Protein AF-A0A4R4YG27-F1 (afdb_monomer)

Secondary structure (DSSP, 8-state):
-------S-TT--HHHHHHHHHHHHHHHHH-HHHHHHHHHHHHTT--HHHHHHHHHHHHHHHHHHHHHS--------

InterPro domains:
  IPR003346 Transposase IS116/IS110/IS902, C-terminal [PF02371] (2-37)

Solvent-accessible surface area (backbone atoms only — not comparable to full-atom values): 4767 Å² total; per-re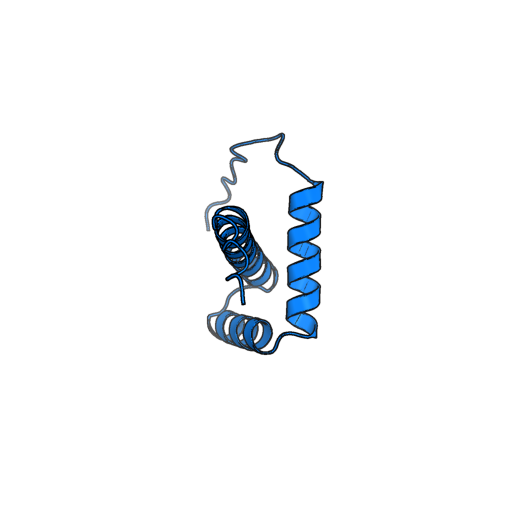sidue (Å²): 133,85,89,79,80,76,68,92,61,88,82,62,66,62,64,62,55,47,51,42,50,54,51,47,56,51,32,58,74,73,34,68,69,52,35,52,51,49,51,54,42,45,76,71,69,48,52,72,71,54,47,52,52,52,48,39,52,52,51,52,53,52,49,51,52,62,72,65,49,73,76,75,70,79,78,83,126

Nearest PDB structures (foldseek):
  2rn7-assembly1_A  TM=3.356E-01  e=3.148E+00  Shigella flexneri
  7v3h-assembly1_E  TM=4.226E-01  e=8.744E+00  Dengue virus 2 Thailand/NGS-C/1944

Radius of gyration: 16.09 Å; Cα contacts (8 Å, |Δi|>4): 25; chains: 1; bounding box: 34×30×50 Å

Foldseek 3Di:
DDPPPDPPDPPDDPVLLVVLLVVLVVCCVPPVVLVVQLVVVVVVVDDPVVSSVVSSVVVVVVVVVVVVPDPPDPPDD

Sequence (77 aa):
GQTHRHRLNRGGDRQANKALYVIVISRLRHDPRTQAYAAKRTTEGLSKKDIIRCLKRLIAREIYYLLRQPNPKPTAA

Mean predicted aligned error: 8.0 Å

pLDDT: mean 86.24, std 16.08, range [40.41, 98.25]

Organism: NCBI:txid190195

Structure (mmCIF, N/CA/C/O backbone):
data_AF-A0A4R4YG27-F1
#
_entry.id   AF-A0A4R4YG27-F1
#
loop_
_atom_site.group_PDB
_atom_site.id
_atom_site.type_symbol
_atom_site.label_atom_id
_atom_site.label_alt_id
_atom_site.label_comp_id
_atom_site.label_asym_id
_atom_site.label_entity_id
_atom_site.label_seq_id
_atom_site.pdbx_PDB_ins_code
_atom_site.Cartn_x
_atom_site.Cartn_y
_atom_site.Cartn_z
_atom_site.occupancy
_atom_site.B_iso_or_equiv
_atom_site.auth_seq_id
_atom_site.auth_comp_id
_atom_site.auth_asym_id
_atom_site.auth_atom_id
_atom_site.pdbx_PDB_model_num
ATOM 1 N N . GLY A 1 1 ? 5.731 4.003 20.528 1.00 49.25 1 GLY A N 1
ATOM 2 C CA . GLY A 1 1 ? 6.242 2.619 20.476 1.00 49.25 1 GLY A CA 1
ATOM 3 C C . GLY A 1 1 ? 7.565 2.594 19.739 1.00 49.25 1 GLY A C 1
ATOM 4 O O . GLY A 1 1 ? 7.584 2.993 18.583 1.00 49.25 1 GLY A O 1
ATOM 5 N N . GLN A 1 2 ? 8.631 2.239 20.466 1.00 40.41 2 GLN A N 1
ATOM 6 C CA . GLN A 1 2 ? 10.074 2.241 20.155 1.00 40.41 2 GLN A CA 1
ATOM 7 C C . GLN A 1 2 ? 10.565 2.880 18.837 1.00 40.41 2 GLN A C 1
ATOM 9 O O . GLN A 1 2 ? 10.398 2.363 17.733 1.00 40.41 2 GLN A O 1
ATOM 14 N N . THR 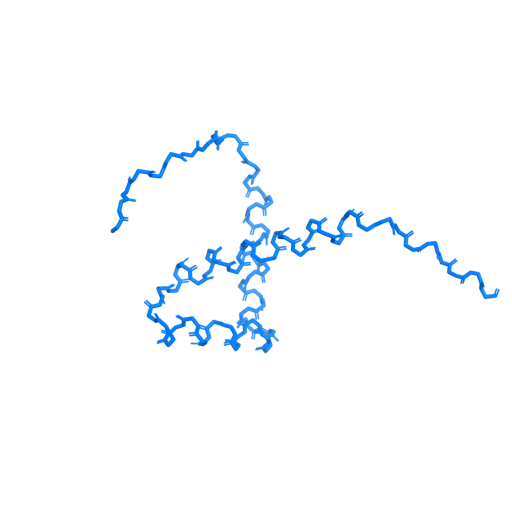A 1 3 ? 11.285 3.992 18.992 1.00 53.56 3 THR A N 1
ATOM 15 C CA . THR A 1 3 ? 11.847 4.834 17.928 1.00 53.56 3 THR A CA 1
ATOM 16 C C . THR A 1 3 ? 13.293 4.467 17.572 1.00 53.56 3 THR A C 1
ATOM 18 O O . THR A 1 3 ? 14.074 5.342 17.229 1.00 53.56 3 THR A O 1
ATOM 21 N N . HIS A 1 4 ? 13.680 3.190 17.605 1.00 56.09 4 HIS A N 1
ATOM 22 C CA . HIS A 1 4 ? 14.980 2.757 17.073 1.00 56.09 4 HIS A CA 1
ATOM 23 C C . HIS A 1 4 ? 14.809 2.208 15.650 1.00 56.09 4 HIS A C 1
ATOM 25 O O . HIS A 1 4 ? 14.875 1.011 15.381 1.00 56.09 4 HIS A O 1
ATOM 31 N N . ARG A 1 5 ? 14.519 3.104 14.696 1.00 59.12 5 ARG A N 1
ATOM 32 C CA . ARG A 1 5 ? 14.446 2.754 13.267 1.00 59.12 5 ARG A CA 1
ATOM 33 C C . ARG A 1 5 ? 15.859 2.673 12.691 1.00 59.12 5 ARG A C 1
ATOM 35 O O . ARG A 1 5 ? 16.296 3.583 11.992 1.00 59.12 5 ARG A O 1
ATOM 42 N N . HIS A 1 6 ? 16.570 1.584 12.970 1.00 57.50 6 HIS A N 1
ATOM 43 C CA . HIS A 1 6 ? 17.835 1.321 12.293 1.00 57.50 6 HIS A CA 1
ATOM 44 C C . HIS A 1 6 ? 17.560 0.985 10.821 1.00 57.50 6 HIS A C 1
ATOM 46 O O . HIS A 1 6 ? 16.838 0.039 10.495 1.00 57.50 6 HIS A O 1
ATOM 52 N N . ARG A 1 7 ? 18.094 1.796 9.904 1.00 60.41 7 ARG A N 1
ATOM 53 C CA . ARG A 1 7 ? 17.960 1.552 8.466 1.00 60.41 7 ARG A CA 1
ATOM 54 C C . ARG A 1 7 ? 19.026 0.530 8.077 1.00 60.41 7 ARG A C 1
ATOM 56 O O . ARG A 1 7 ? 20.170 0.912 7.866 1.00 60.41 7 ARG A O 1
ATOM 63 N N . LEU A 1 8 ? 18.639 -0.746 7.983 1.00 64.81 8 LEU A N 1
ATOM 64 C CA . LEU A 1 8 ? 19.555 -1.863 7.689 1.00 64.81 8 LEU A CA 1
ATOM 65 C C . LEU A 1 8 ? 20.418 -1.629 6.433 1.00 64.81 8 LEU A C 1
ATOM 67 O O . LEU A 1 8 ? 21.551 -2.075 6.384 1.00 64.81 8 LEU A O 1
ATOM 71 N N . ASN A 1 9 ? 19.900 -0.881 5.452 1.00 63.00 9 ASN A N 1
ATOM 72 C CA . ASN A 1 9 ? 20.635 -0.440 4.269 1.00 63.00 9 ASN A CA 1
ATOM 73 C C . ASN A 1 9 ? 20.447 1.067 4.042 1.00 63.00 9 ASN A C 1
ATOM 75 O O . ASN A 1 9 ? 19.330 1.546 3.804 1.00 63.00 9 ASN A O 1
ATOM 79 N N . ARG A 1 10 ? 21.539 1.841 4.061 1.00 65.38 10 ARG A N 1
ATOM 80 C CA . ARG A 1 10 ? 21.516 3.273 3.698 1.00 65.38 10 ARG A CA 1
ATOM 81 C C . ARG A 1 10 ? 21.340 3.478 2.184 1.00 65.38 10 ARG A C 1
ATOM 83 O O . ARG A 1 10 ? 20.616 4.390 1.789 1.00 65.38 10 ARG A O 1
ATOM 90 N N . GLY A 1 11 ? 21.884 2.574 1.365 1.00 70.25 11 GLY A N 1
ATOM 91 C CA . GLY A 1 11 ? 21.905 2.654 -0.104 1.00 70.25 11 GLY A CA 1
ATOM 92 C C . GLY A 1 11 ? 20.703 2.070 -0.856 1.00 70.25 11 GLY A C 1
ATOM 93 O O . GLY A 1 11 ? 20.788 1.906 -2.064 1.00 70.25 11 GLY A O 1
ATOM 94 N N . GLY A 1 12 ? 19.597 1.720 -0.186 1.00 77.25 12 GLY A N 1
ATOM 95 C CA . GLY A 1 12 ? 18.439 1.132 -0.879 1.00 77.25 12 GLY A CA 1
ATOM 96 C C . GLY A 1 12 ? 17.897 2.007 -2.024 1.00 77.25 12 GLY A C 1
ATOM 97 O O . GLY A 1 12 ? 17.953 3.236 -1.945 1.00 77.25 12 GLY A O 1
ATOM 98 N N . ASP A 1 13 ? 17.315 1.373 -3.043 1.00 86.75 13 ASP A N 1
ATOM 99 C CA . ASP A 1 13 ? 16.824 2.042 -4.252 1.00 86.75 13 ASP A CA 1
ATOM 100 C C . ASP A 1 13 ? 15.687 3.037 -3.941 1.00 86.75 13 ASP A C 1
ATOM 102 O O . ASP A 1 13 ? 14.577 2.677 -3.520 1.00 86.75 13 ASP A O 1
ATOM 106 N N . ARG A 1 14 ? 15.980 4.329 -4.127 1.00 88.25 14 ARG A N 1
ATOM 107 C CA . ARG A 1 14 ? 15.025 5.423 -3.907 1.00 88.25 14 ARG A CA 1
ATOM 108 C C . ARG A 1 14 ? 13.968 5.493 -5.007 1.00 88.25 14 ARG A C 1
ATOM 110 O O . ARG A 1 14 ? 12.833 5.858 -4.701 1.00 88.25 14 ARG A O 1
ATOM 117 N N . GLN A 1 15 ? 14.314 5.142 -6.243 1.00 91.81 15 GLN A N 1
ATOM 118 C CA . GLN A 1 15 ? 13.398 5.172 -7.380 1.00 91.81 15 GLN A CA 1
ATOM 119 C C . GLN A 1 15 ? 12.348 4.074 -7.241 1.00 91.81 15 GLN A C 1
ATOM 121 O O . GLN A 1 15 ? 11.155 4.378 -7.255 1.00 91.81 15 GLN A O 1
ATOM 126 N N . ALA A 1 16 ? 12.765 2.837 -6.956 1.00 91.38 16 ALA A N 1
ATOM 127 C CA . ALA A 1 16 ? 11.840 1.737 -6.685 1.00 91.38 16 ALA A CA 1
ATOM 128 C C . ALA A 1 16 ? 10.907 2.061 -5.504 1.00 91.38 16 ALA A C 1
ATOM 130 O O . ALA A 1 16 ? 9.687 1.892 -5.573 1.00 91.38 16 ALA A O 1
ATOM 131 N N . ASN A 1 17 ? 11.448 2.632 -4.422 1.00 90.56 17 ASN A N 1
ATOM 132 C CA . ASN A 1 17 ? 10.633 3.064 -3.287 1.00 90.56 17 ASN A CA 1
ATOM 133 C C . ASN A 1 17 ? 9.630 4.171 -3.640 1.00 90.56 17 ASN A C 1
ATOM 135 O O . ASN A 1 17 ? 8.538 4.195 -3.057 1.00 90.56 17 ASN A O 1
ATOM 139 N N . LYS A 1 18 ? 9.990 5.094 -4.539 1.00 94.62 18 LYS A N 1
ATOM 140 C CA . LYS A 1 18 ? 9.090 6.135 -5.049 1.00 94.62 18 LYS A CA 1
ATOM 141 C C . LYS A 1 18 ? 7.997 5.516 -5.922 1.00 94.62 18 LYS A C 1
ATOM 143 O O . LYS A 1 18 ? 6.831 5.820 -5.694 1.00 94.62 18 LYS A O 1
ATOM 148 N N . ALA A 1 19 ? 8.344 4.597 -6.821 1.00 95.94 19 ALA A N 1
ATOM 149 C CA . ALA A 1 19 ? 7.389 3.889 -7.673 1.00 95.94 19 ALA A CA 1
ATOM 150 C C . ALA A 1 19 ? 6.330 3.147 -6.843 1.00 95.94 19 ALA A C 1
ATOM 152 O O . ALA A 1 19 ? 5.136 3.356 -7.040 1.00 95.94 19 ALA A O 1
ATOM 153 N N . LEU A 1 20 ? 6.747 2.395 -5.817 1.00 96.38 20 LEU A N 1
ATOM 154 C CA . LEU A 1 20 ? 5.819 1.731 -4.892 1.00 96.38 20 LEU A CA 1
ATOM 155 C C . LEU A 1 20 ? 4.862 2.715 -4.208 1.00 96.38 20 LEU A C 1
ATOM 157 O O . LEU A 1 20 ? 3.696 2.401 -3.994 1.00 96.38 20 LEU A O 1
ATOM 161 N N . TYR A 1 21 ? 5.344 3.905 -3.838 1.00 96.56 21 TYR A N 1
ATOM 162 C CA . TYR A 1 21 ? 4.485 4.929 -3.245 1.00 96.56 21 TYR A CA 1
ATOM 163 C C . TYR A 1 21 ? 3.460 5.458 -4.254 1.00 96.56 21 TYR A C 1
ATOM 165 O O . TYR A 1 21 ? 2.285 5.558 -3.918 1.00 96.56 21 TYR A O 1
ATOM 173 N N . VAL A 1 22 ? 3.877 5.739 -5.490 1.00 97.94 22 VAL A N 1
ATOM 174 C CA . VAL A 1 22 ? 2.973 6.193 -6.557 1.00 97.94 22 VAL A CA 1
ATOM 175 C C . VAL A 1 22 ? 1.886 5.151 -6.837 1.00 97.94 22 VAL A C 1
ATOM 177 O O . VAL A 1 22 ? 0.710 5.508 -6.889 1.00 97.94 22 VAL A O 1
ATOM 180 N N . ILE A 1 23 ? 2.248 3.865 -6.912 1.00 97.44 23 ILE A N 1
ATOM 181 C CA . ILE A 1 23 ? 1.284 2.766 -7.082 1.00 97.44 23 ILE A CA 1
ATOM 182 C C . ILE A 1 23 ? 0.271 2.753 -5.932 1.00 97.44 23 ILE A C 1
ATOM 184 O O . ILE A 1 23 ? -0.927 2.662 -6.186 1.00 97.44 23 ILE A O 1
ATOM 188 N N . VAL A 1 24 ? 0.719 2.895 -4.677 1.00 98.12 24 VAL A N 1
ATOM 189 C CA . VAL A 1 24 ? -0.188 2.968 -3.516 1.00 98.12 24 VAL A CA 1
ATOM 190 C C . VAL A 1 24 ? -1.184 4.115 -3.652 1.00 98.12 24 VAL A C 1
ATOM 192 O O . VAL A 1 24 ? -2.371 3.908 -3.423 1.00 98.12 24 VAL A O 1
ATOM 195 N N . ILE A 1 25 ? -0.725 5.316 -4.012 1.00 98.00 25 ILE A N 1
ATOM 196 C CA . ILE A 1 25 ? -1.611 6.481 -4.141 1.00 98.00 25 ILE A CA 1
ATOM 197 C C . ILE A 1 25 ? -2.623 6.282 -5.273 1.00 98.00 25 ILE A C 1
ATOM 199 O O . ILE A 1 25 ? -3.799 6.588 -5.088 1.00 98.00 25 ILE A O 1
ATOM 203 N N . SER A 1 26 ? -2.191 5.721 -6.404 1.00 98.19 26 SER A N 1
ATOM 204 C CA . SER A 1 26 ? -3.086 5.388 -7.516 1.00 98.19 26 SER A CA 1
ATOM 205 C C . SER A 1 26 ? -4.138 4.350 -7.106 1.00 98.19 26 SER A C 1
ATOM 207 O O . SER A 1 26 ? -5.336 4.579 -7.273 1.00 98.19 26 SER A O 1
ATOM 209 N N . ARG A 1 27 ? -3.723 3.254 -6.454 1.00 97.88 27 ARG A N 1
ATOM 210 C CA . ARG A 1 27 ? -4.639 2.211 -5.963 1.00 97.88 27 ARG A CA 1
ATOM 211 C C . ARG A 1 27 ? -5.601 2.736 -4.894 1.00 97.88 27 ARG A C 1
ATOM 213 O O . ARG A 1 27 ? -6.775 2.410 -4.924 1.00 97.88 27 ARG A O 1
ATOM 220 N N . LEU A 1 28 ? -5.163 3.613 -3.993 1.00 97.50 28 LEU A N 1
ATOM 221 C CA . LEU A 1 28 ? -6.072 4.249 -3.030 1.00 97.50 28 LEU A CA 1
ATOM 222 C C . LEU A 1 28 ? -7.142 5.119 -3.704 1.00 97.50 28 LEU A C 1
ATOM 224 O O . LEU A 1 28 ? -8.215 5.304 -3.135 1.00 97.50 28 LEU A O 1
ATOM 228 N N . ARG A 1 29 ? -6.871 5.660 -4.895 1.00 97.50 29 ARG A N 1
ATOM 229 C CA . ARG A 1 29 ? -7.839 6.465 -5.645 1.00 97.50 29 ARG A CA 1
ATOM 230 C C . ARG A 1 29 ? -8.801 5.613 -6.474 1.00 97.50 29 ARG A C 1
ATOM 232 O O . ARG A 1 29 ? -9.966 5.979 -6.569 1.00 97.50 29 ARG A O 1
ATOM 239 N N . HIS A 1 30 ? -8.322 4.517 -7.059 1.00 97.38 30 HIS A N 1
ATOM 240 C CA . HIS A 1 30 ? -9.055 3.809 -8.114 1.00 97.38 30 HIS A CA 1
ATOM 241 C C . HIS A 1 30 ? -9.322 2.323 -7.857 1.00 97.38 30 HIS A C 1
ATOM 243 O O . HIS A 1 30 ? -10.175 1.765 -8.534 1.00 97.38 30 HIS A O 1
ATOM 249 N N . ASP A 1 31 ? -8.620 1.670 -6.928 1.00 97.19 31 ASP A N 1
ATOM 250 C CA . ASP A 1 31 ? -8.788 0.239 -6.648 1.00 97.19 31 ASP A CA 1
ATOM 251 C C . ASP A 1 31 ? -9.684 0.023 -5.413 1.00 97.19 31 ASP A C 1
ATOM 253 O O . ASP A 1 31 ? -9.240 0.272 -4.280 1.00 97.19 31 ASP A O 1
ATOM 257 N N . PRO A 1 32 ? -10.914 -0.500 -5.592 1.00 97.56 32 PRO A N 1
ATOM 258 C CA . PRO A 1 32 ? -11.840 -0.743 -4.490 1.00 97.56 32 PRO A CA 1
ATOM 259 C C . PRO A 1 32 ? -11.268 -1.685 -3.425 1.00 97.56 32 PRO A C 1
ATOM 261 O O . PRO A 1 32 ? -11.521 -1.504 -2.233 1.00 97.56 32 PRO A O 1
ATOM 264 N N . ARG A 1 33 ? -10.440 -2.666 -3.815 1.00 97.06 33 ARG A N 1
ATOM 265 C CA . ARG A 1 33 ? -9.834 -3.614 -2.867 1.00 97.06 33 ARG A CA 1
ATOM 266 C C . ARG A 1 33 ? -8.866 -2.907 -1.920 1.00 97.06 33 ARG A C 1
ATOM 268 O O . ARG A 1 33 ? -8.896 -3.132 -0.708 1.00 97.06 33 ARG A O 1
ATOM 275 N N . THR A 1 34 ? -8.008 -2.044 -2.461 1.00 97.44 34 THR A N 1
ATOM 276 C CA . THR A 1 34 ? -7.072 -1.236 -1.670 1.00 97.44 34 THR A CA 1
ATOM 277 C C . THR A 1 34 ? -7.807 -0.220 -0.793 1.00 97.44 34 THR A C 1
ATOM 279 O O . THR A 1 34 ? -7.411 -0.020 0.357 1.00 97.44 34 THR A O 1
ATOM 282 N N . GLN A 1 35 ? -8.896 0.380 -1.283 1.00 97.94 35 GLN A N 1
ATOM 283 C CA . GLN A 1 35 ? -9.746 1.276 -0.490 1.00 97.94 35 GLN A CA 1
ATOM 284 C C . GLN A 1 35 ? -10.406 0.558 0.690 1.00 97.94 35 GLN A C 1
ATOM 286 O O . GLN A 1 35 ? -10.304 1.034 1.821 1.00 97.94 35 GLN A O 1
ATOM 291 N N . ALA A 1 36 ? -10.994 -0.619 0.464 1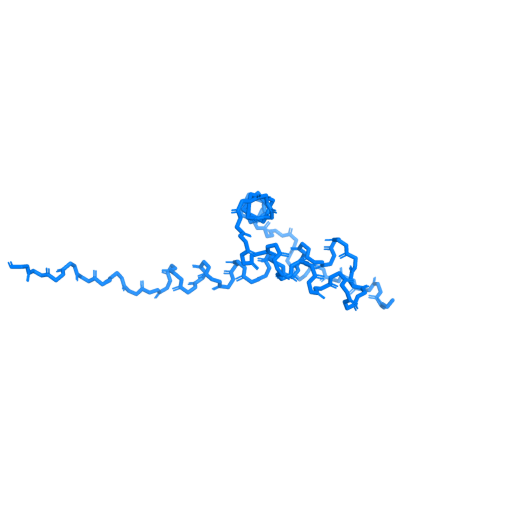.00 98.12 36 ALA A N 1
ATOM 292 C CA . ALA A 1 36 ? -11.592 -1.431 1.521 1.00 98.12 36 ALA A CA 1
ATOM 293 C C . ALA A 1 36 ? -10.558 -1.825 2.588 1.00 98.12 36 ALA A C 1
ATOM 295 O O . ALA A 1 36 ? -10.818 -1.732 3.790 1.00 98.12 36 ALA A O 1
ATOM 296 N N . TYR A 1 37 ? -9.344 -2.195 2.167 1.00 97.81 37 TYR A N 1
ATOM 297 C CA . TYR A 1 37 ? -8.250 -2.470 3.097 1.00 97.81 37 TYR A CA 1
ATOM 298 C C . TYR A 1 37 ? -7.866 -1.232 3.920 1.00 97.81 37 TYR A C 1
ATOM 300 O O . TYR A 1 37 ? -7.658 -1.331 5.129 1.00 97.81 37 TYR A O 1
ATOM 308 N N . ALA A 1 38 ? -7.773 -0.062 3.285 1.00 97.81 38 ALA A N 1
ATOM 309 C CA . ALA A 1 38 ? -7.456 1.183 3.974 1.00 97.81 38 ALA A CA 1
ATOM 310 C C . ALA A 1 38 ? -8.550 1.580 4.976 1.00 97.81 38 ALA A C 1
ATOM 312 O O . ALA A 1 38 ? -8.223 1.967 6.098 1.00 97.81 38 ALA A O 1
ATOM 313 N N . ALA A 1 39 ? -9.825 1.420 4.613 1.00 98.06 39 ALA A N 1
ATOM 314 C CA . ALA A 1 39 ? -10.956 1.646 5.507 1.00 98.06 39 ALA A CA 1
ATOM 315 C C . ALA A 1 39 ? -10.877 0.724 6.732 1.00 98.06 39 ALA A C 1
ATOM 317 O O . ALA A 1 39 ? -10.849 1.211 7.860 1.00 98.06 39 ALA A O 1
ATOM 318 N N . LYS A 1 40 ? -10.686 -0.586 6.519 1.00 98.25 40 LYS A N 1
ATOM 319 C CA . LYS A 1 40 ? -10.512 -1.564 7.604 1.00 98.25 40 LYS A CA 1
ATOM 320 C C . LYS A 1 40 ? -9.354 -1.207 8.543 1.00 98.25 40 LYS A C 1
ATOM 322 O O . LYS A 1 40 ? -9.489 -1.254 9.759 1.00 98.25 40 LYS A O 1
ATOM 327 N N . ARG A 1 41 ? -8.190 -0.830 8.009 1.00 97.81 41 ARG A N 1
ATOM 328 C CA . ARG A 1 41 ? -7.049 -0.453 8.865 1.00 97.81 41 ARG A CA 1
ATOM 329 C C . ARG A 1 41 ? -7.270 0.868 9.596 1.00 97.81 41 ARG A C 1
ATOM 331 O O . ARG A 1 41 ? -6.738 1.045 10.687 1.00 97.81 41 ARG A O 1
ATOM 338 N N . THR A 1 42 ? -8.057 1.771 9.018 1.00 97.81 42 THR A N 1
ATOM 339 C CA . THR A 1 42 ? -8.469 3.009 9.688 1.00 97.81 42 THR A CA 1
ATOM 340 C C . THR A 1 42 ? -9.355 2.694 10.892 1.00 97.81 42 THR A C 1
ATOM 342 O O . THR A 1 42 ? -9.109 3.232 11.966 1.00 97.81 42 THR A O 1
ATOM 345 N N . THR A 1 43 ? -10.316 1.770 10.761 1.00 98.00 43 THR A N 1
ATOM 346 C CA . THR A 1 43 ? -11.171 1.353 11.889 1.00 98.00 43 THR A CA 1
ATOM 347 C C . THR A 1 43 ? -10.397 0.610 12.979 1.00 98.00 43 THR A C 1
ATOM 349 O O . THR A 1 43 ? -10.762 0.677 14.144 1.00 98.00 43 THR A O 1
ATOM 352 N N . GLU A 1 44 ? -9.294 -0.053 12.628 1.00 96.94 44 GLU A N 1
ATOM 353 C CA . GLU A 1 44 ? -8.357 -0.670 13.582 1.00 96.94 44 GLU A CA 1
ATOM 354 C C . GLU A 1 44 ? -7.420 0.350 14.274 1.00 96.94 44 GLU A C 1
ATOM 356 O O . GLU A 1 44 ? -6.548 -0.037 15.050 1.00 96.94 44 GLU A O 1
ATOM 361 N N . GLY A 1 45 ? -7.562 1.651 13.992 1.00 97.44 45 GLY A N 1
ATOM 362 C CA . GLY A 1 45 ? -6.814 2.722 14.659 1.00 97.44 45 GLY A CA 1
ATOM 363 C C . GLY A 1 45 ? -5.435 3.025 14.065 1.0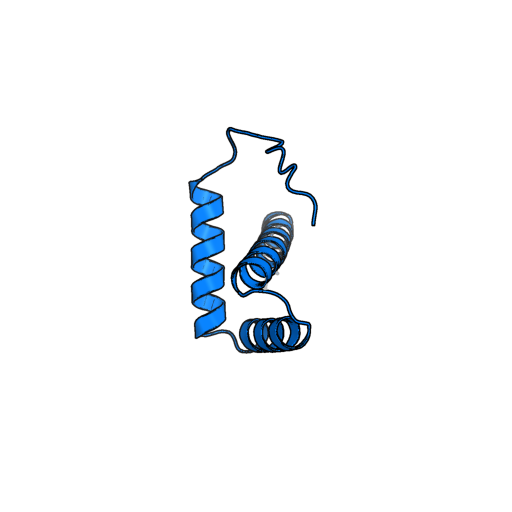0 97.44 45 GLY A C 1
ATOM 364 O O . GLY A 1 45 ? -4.647 3.749 14.678 1.00 97.44 45 GLY A O 1
ATOM 36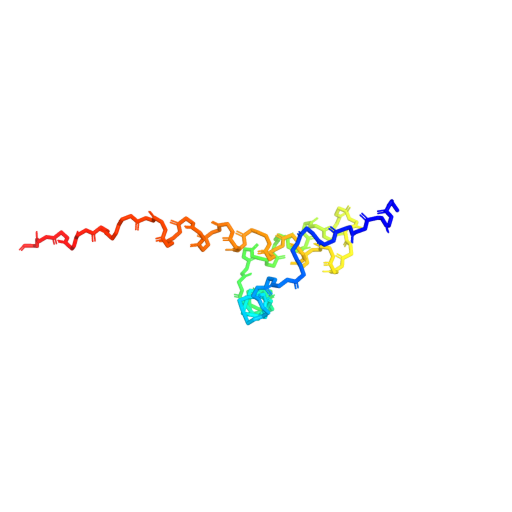5 N N . LEU A 1 46 ? -5.100 2.505 12.877 1.00 96.62 46 LEU A N 1
ATOM 366 C CA . LEU A 1 46 ? -3.817 2.816 12.242 1.00 96.62 46 LEU A CA 1
ATOM 367 C C . LEU A 1 46 ? -3.825 4.215 11.623 1.00 96.62 46 LEU A C 1
ATOM 369 O O . LEU A 1 46 ? -4.754 4.618 10.923 1.00 96.62 46 LEU A O 1
ATOM 373 N N . SER A 1 47 ? -2.708 4.929 11.782 1.00 96.31 47 SER A N 1
ATOM 374 C CA . SER A 1 47 ? -2.508 6.203 11.095 1.00 96.31 47 SER A CA 1
ATOM 375 C C . SER A 1 47 ? -2.422 6.003 9.578 1.00 96.31 47 SER A C 1
ATOM 377 O O . SER A 1 47 ? -1.891 5.002 9.090 1.00 96.31 47 SER A O 1
ATOM 379 N N . LYS A 1 48 ? -2.822 7.013 8.795 1.00 94.38 48 LYS A N 1
ATOM 380 C CA . LYS A 1 48 ? -2.685 6.995 7.325 1.00 94.38 48 LYS A CA 1
ATOM 381 C C . LYS A 1 48 ? -1.257 6.663 6.865 1.00 94.38 48 LYS A C 1
ATOM 383 O O . LYS A 1 48 ? -1.069 5.945 5.884 1.00 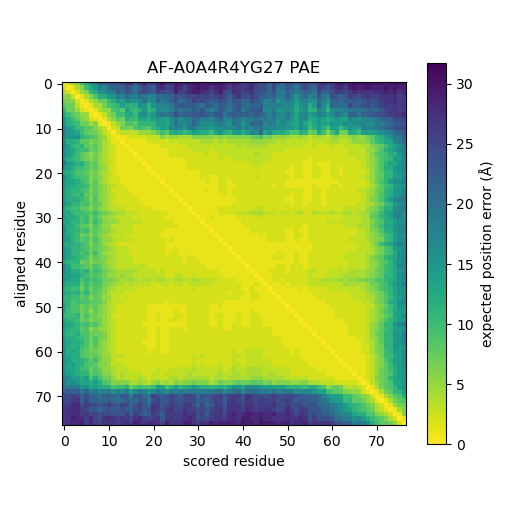94.38 48 LYS A O 1
ATOM 388 N N . LYS A 1 49 ? -0.236 7.150 7.585 1.00 95.25 49 LYS A N 1
ATOM 389 C CA . LYS A 1 49 ? 1.180 6.862 7.287 1.00 95.25 49 LYS A CA 1
ATOM 390 C C . LYS A 1 49 ? 1.516 5.382 7.490 1.00 95.25 49 LYS A C 1
ATOM 392 O O . LYS A 1 49 ? 2.313 4.834 6.725 1.00 95.25 49 LYS A O 1
ATOM 397 N N . ASP A 1 50 ? 0.923 4.736 8.488 1.00 95.06 50 ASP A N 1
ATOM 398 C CA . ASP A 1 50 ? 1.125 3.311 8.751 1.00 95.06 50 ASP A CA 1
ATOM 399 C C . ASP A 1 50 ? 0.358 2.439 7.762 1.00 95.06 50 ASP A C 1
ATOM 401 O O . ASP A 1 50 ? 0.926 1.480 7.241 1.00 95.06 50 ASP A O 1
ATOM 405 N N . ILE A 1 51 ? -0.859 2.839 7.385 1.00 97.38 51 ILE A N 1
ATOM 406 C CA . ILE A 1 51 ? -1.639 2.185 6.325 1.00 97.38 51 ILE A CA 1
ATOM 407 C C . ILE A 1 51 ? -0.865 2.193 5.003 1.00 97.38 51 ILE A C 1
ATOM 409 O O . ILE A 1 51 ? -0.656 1.138 4.403 1.00 97.38 51 ILE A O 1
ATOM 413 N N . ILE A 1 52 ? -0.357 3.358 4.583 1.00 96.31 52 ILE A N 1
ATOM 414 C CA . ILE A 1 52 ? 0.473 3.484 3.374 1.00 96.31 52 ILE A CA 1
ATOM 415 C C . ILE A 1 52 ? 1.703 2.573 3.466 1.00 96.31 52 ILE A C 1
ATOM 417 O O . ILE A 1 52 ? 2.055 1.906 2.495 1.00 96.31 52 ILE A O 1
ATOM 421 N N . ARG A 1 53 ? 2.359 2.498 4.630 1.00 95.69 53 ARG A N 1
ATOM 422 C CA . ARG A 1 53 ? 3.521 1.621 4.828 1.00 95.69 53 ARG A CA 1
ATOM 423 C C . ARG A 1 53 ? 3.154 0.139 4.709 1.00 95.69 53 ARG A C 1
ATOM 425 O O . ARG A 1 53 ? 3.920 -0.608 4.103 1.00 95.69 53 ARG A O 1
ATOM 432 N N . CYS A 1 54 ? 2.010 -0.285 5.242 1.00 95.88 54 CYS A N 1
ATOM 433 C CA . CYS A 1 54 ? 1.498 -1.645 5.068 1.00 95.88 54 CYS A CA 1
ATOM 434 C C . CYS A 1 54 ? 1.215 -1.953 3.593 1.00 95.88 54 CYS A C 1
ATOM 436 O O . CYS A 1 54 ? 1.681 -2.973 3.090 1.00 95.88 54 CYS A O 1
ATOM 438 N N . LEU A 1 55 ? 0.545 -1.044 2.881 1.00 97.38 55 LEU A N 1
ATOM 439 C CA . LEU A 1 55 ? 0.246 -1.199 1.456 1.00 97.38 55 LEU A CA 1
ATOM 440 C C . LEU A 1 55 ? 1.515 -1.291 0.601 1.00 97.38 55 LEU A C 1
ATOM 442 O O . LEU A 1 55 ? 1.620 -2.191 -0.228 1.00 97.38 55 LEU A O 1
ATOM 446 N N . LYS A 1 56 ? 2.525 -0.442 0.848 1.00 95.50 56 LYS A N 1
ATOM 447 C CA . LYS A 1 56 ? 3.818 -0.531 0.144 1.00 95.50 56 LYS A CA 1
ATOM 448 C C . LYS A 1 56 ? 4.462 -1.911 0.295 1.00 95.50 56 LYS A C 1
ATOM 450 O O . LYS A 1 56 ? 5.029 -2.413 -0.669 1.00 95.50 56 LYS A O 1
ATOM 455 N N . ARG A 1 57 ? 4.385 -2.524 1.484 1.00 95.69 57 ARG A N 1
ATOM 456 C CA . ARG A 1 57 ? 4.926 -3.875 1.725 1.00 95.69 57 ARG A CA 1
ATOM 457 C C . ARG A 1 57 ? 4.134 -4.949 0.984 1.00 95.69 57 ARG A C 1
ATOM 459 O O . ARG A 1 57 ? 4.747 -5.837 0.403 1.00 95.69 57 ARG A O 1
ATOM 466 N N . LEU A 1 58 ? 2.803 -4.861 0.994 1.00 95.06 58 LEU A N 1
ATOM 467 C CA . LEU A 1 58 ? 1.940 -5.800 0.272 1.00 95.06 58 LEU A CA 1
ATOM 468 C C . LEU A 1 58 ? 2.219 -5.760 -1.233 1.00 95.06 58 LEU A C 1
ATOM 470 O O . LEU A 1 58 ? 2.466 -6.802 -1.828 1.00 95.06 58 LEU A O 1
ATOM 474 N N . ILE A 1 59 ? 2.283 -4.561 -1.816 1.00 95.75 59 ILE A N 1
ATOM 475 C CA . ILE A 1 59 ? 2.567 -4.372 -3.245 1.00 95.75 59 ILE A CA 1
ATOM 476 C C . ILE A 1 59 ? 3.982 -4.832 -3.594 1.00 95.75 59 ILE A C 1
ATOM 478 O O . ILE A 1 59 ? 4.171 -5.499 -4.602 1.00 95.75 59 ILE A O 1
ATOM 482 N N . ALA A 1 60 ? 4.985 -4.525 -2.767 1.00 94.94 60 ALA A N 1
ATOM 483 C CA . ALA A 1 60 ? 6.341 -5.017 -3.005 1.00 94.94 60 ALA A CA 1
ATOM 484 C C . ALA A 1 60 ? 6.392 -6.554 -3.035 1.00 94.94 60 ALA A C 1
ATOM 486 O O . ALA A 1 60 ? 7.082 -7.132 -3.872 1.00 94.94 60 ALA A O 1
ATOM 487 N N . ARG A 1 61 ? 5.635 -7.218 -2.152 1.00 94.88 61 ARG A N 1
ATOM 488 C CA . ARG A 1 61 ? 5.527 -8.680 -2.122 1.00 94.88 61 ARG A CA 1
ATOM 489 C C . ARG A 1 61 ? 4.792 -9.228 -3.348 1.00 94.88 61 ARG A C 1
ATOM 491 O O . ARG A 1 61 ? 5.234 -10.221 -3.910 1.00 94.88 61 ARG A O 1
ATOM 498 N N . GLU A 1 62 ? 3.713 -8.576 -3.769 1.00 93.75 62 GLU A N 1
ATOM 499 C CA . GLU A 1 62 ? 2.974 -8.899 -4.997 1.00 93.75 62 GLU A CA 1
ATOM 500 C C . GLU A 1 62 ? 3.892 -8.817 -6.224 1.00 93.75 62 GLU A C 1
ATOM 502 O O . GLU A 1 62 ? 4.044 -9.802 -6.940 1.00 93.75 62 GLU A O 1
ATOM 507 N N . ILE A 1 63 ? 4.595 -7.693 -6.398 1.00 93.00 63 ILE A N 1
ATOM 508 C CA . ILE A 1 63 ? 5.546 -7.478 -7.497 1.00 93.00 63 ILE A CA 1
ATOM 509 C C . ILE A 1 63 ? 6.663 -8.520 -7.470 1.00 93.00 63 ILE A C 1
ATOM 511 O O . ILE A 1 63 ? 7.002 -9.068 -8.511 1.00 93.00 63 ILE A O 1
ATOM 515 N N . TYR A 1 64 ? 7.220 -8.831 -6.298 1.00 92.31 64 TYR A N 1
ATOM 516 C CA . TYR A 1 64 ? 8.258 -9.855 -6.183 1.00 92.31 64 TYR A CA 1
ATOM 517 C C . TYR A 1 64 ? 7.795 -11.210 -6.730 1.00 92.31 64 TYR A C 1
ATOM 519 O O . TYR A 1 64 ? 8.523 -11.842 -7.492 1.00 92.31 64 TYR A O 1
ATOM 527 N N . TYR A 1 65 ? 6.587 -11.652 -6.367 1.00 92.31 65 TYR A N 1
ATOM 528 C CA . TYR A 1 65 ? 6.062 -12.915 -6.879 1.00 92.31 65 TYR A CA 1
ATOM 529 C C . TYR A 1 65 ? 5.717 -12.840 -8.364 1.00 92.31 65 TYR A C 1
ATOM 531 O O . TYR A 1 65 ? 5.986 -13.807 -9.063 1.00 92.31 65 TYR A O 1
ATOM 539 N N . LEU A 1 66 ? 5.199 -11.712 -8.858 1.00 90.69 66 LEU A N 1
ATOM 540 C CA . LEU A 1 66 ? 4.951 -11.515 -10.290 1.00 90.69 66 LEU A CA 1
ATOM 541 C C . LEU A 1 66 ? 6.244 -11.593 -11.111 1.00 90.69 66 LEU A C 1
ATOM 543 O O . LEU A 1 66 ? 6.281 -12.275 -12.124 1.00 90.69 66 LEU A O 1
ATOM 547 N N . LEU A 1 67 ? 7.322 -10.955 -10.648 1.00 89.94 67 LEU A N 1
ATOM 548 C CA . LEU A 1 67 ? 8.627 -10.986 -11.318 1.00 89.94 67 LEU A CA 1
ATOM 549 C C . LEU A 1 67 ? 9.311 -12.357 -11.239 1.00 89.94 67 LEU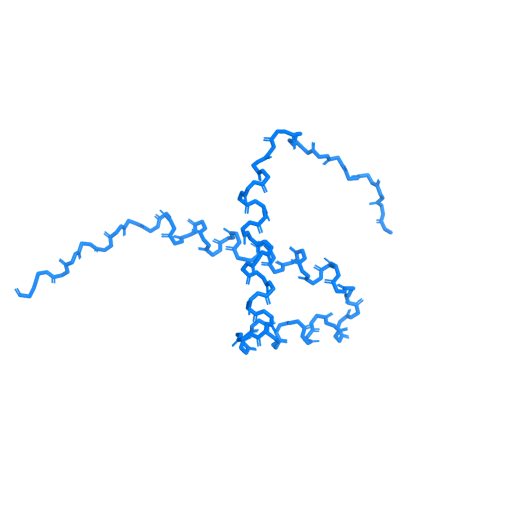 A C 1
ATOM 551 O O . LEU A 1 67 ? 10.152 -12.677 -12.072 1.00 89.94 67 LEU A O 1
ATOM 555 N N . ARG A 1 68 ? 8.996 -13.145 -10.206 1.00 89.75 68 ARG A N 1
ATOM 556 C CA . ARG A 1 68 ? 9.598 -14.461 -9.963 1.00 89.75 68 ARG A CA 1
ATOM 557 C C . ARG A 1 68 ? 8.799 -15.609 -10.587 1.00 89.75 68 ARG A C 1
ATOM 559 O O . ARG A 1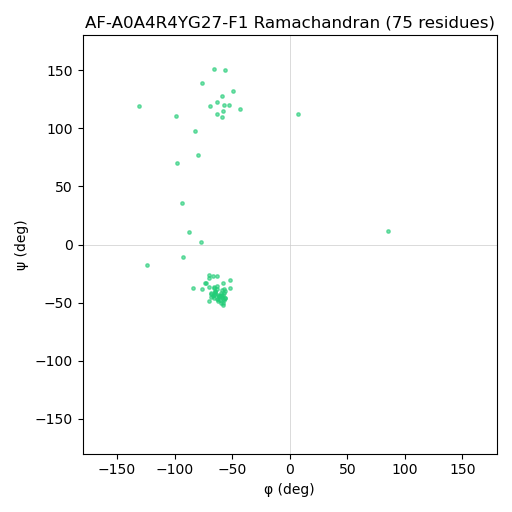 68 ? 9.299 -16.732 -10.622 1.00 89.75 68 ARG A O 1
ATOM 566 N N . GLN A 1 69 ? 7.582 -15.360 -11.066 1.00 81.38 69 GLN A N 1
ATOM 567 C CA . GLN A 1 69 ? 6.862 -16.343 -11.867 1.00 81.38 69 GLN A CA 1
ATOM 568 C C . GLN A 1 69 ? 7.658 -16.583 -13.160 1.00 81.38 69 GLN A C 1
ATOM 570 O O . GLN A 1 69 ? 7.929 -15.621 -13.880 1.00 81.38 69 GLN A O 1
ATOM 575 N N . PRO A 1 70 ? 8.071 -17.830 -13.467 1.00 68.75 70 PRO A N 1
ATOM 576 C CA . PRO A 1 70 ? 8.600 -18.124 -14.789 1.00 68.75 70 PRO A CA 1
ATOM 577 C C . PRO A 1 70 ? 7.498 -17.777 -15.784 1.00 68.75 70 PRO A C 1
ATOM 579 O O . PRO A 1 70 ? 6.362 -18.211 -15.588 1.00 68.75 70 PRO A O 1
ATOM 582 N N . ASN A 1 71 ? 7.818 -16.967 -16.800 1.00 66.31 71 ASN A N 1
ATOM 583 C CA . ASN A 1 71 ? 6.874 -16.620 -17.861 1.00 66.31 71 ASN A CA 1
ATOM 584 C C . ASN A 1 71 ? 6.135 -17.899 -18.275 1.00 66.31 71 ASN A C 1
ATOM 586 O O . ASN A 1 71 ? 6.810 -18.834 -18.728 1.00 66.31 71 ASN A O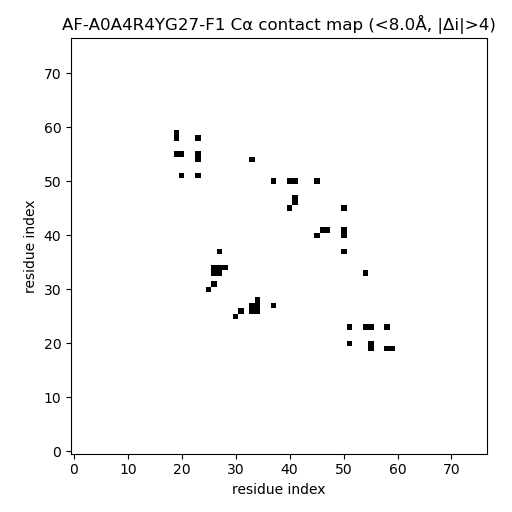 1
ATOM 590 N N . PRO A 1 72 ? 4.802 -17.997 -18.100 1.00 62.69 72 PRO A N 1
ATOM 591 C CA . PRO A 1 72 ? 4.084 -19.103 -18.696 1.00 62.69 72 PRO A CA 1
ATOM 592 C C . PRO A 1 72 ? 4.367 -18.993 -20.191 1.00 62.69 72 PRO A C 1
ATOM 594 O O . PRO A 1 72 ? 4.056 -17.977 -20.815 1.00 62.69 72 PRO A O 1
ATOM 597 N N . LYS A 1 73 ? 5.073 -19.991 -20.741 1.00 60.94 73 LYS A N 1
ATOM 598 C CA . LYS A 1 73 ? 5.283 -20.085 -22.186 1.00 60.94 73 LYS A CA 1
ATOM 599 C C . LYS A 1 73 ? 3.901 -19.923 -22.824 1.00 60.94 73 LYS A C 1
ATOM 601 O O . LYS A 1 73 ? 2.976 -20.570 -22.324 1.00 60.94 73 LYS A O 1
ATOM 606 N N . PRO A 1 74 ? 3.735 -19.070 -23.850 1.00 61.44 74 PRO A N 1
ATOM 607 C CA . PRO A 1 74 ? 2.449 -18.961 -24.517 1.00 61.44 74 PRO A CA 1
ATOM 608 C C . PRO A 1 74 ? 2.044 -20.373 -24.925 1.00 61.44 74 PRO A C 1
ATOM 610 O O . PRO A 1 74 ? 2.817 -21.079 -25.576 1.00 61.44 74 PRO A O 1
ATOM 613 N N . THR A 1 75 ? 0.898 -20.824 -24.421 1.00 61.78 75 THR A N 1
ATOM 614 C CA . THR A 1 75 ? 0.322 -22.108 -24.798 1.00 61.78 75 THR A CA 1
ATOM 615 C C . THR A 1 75 ? 0.118 -22.028 -26.302 1.00 61.78 75 THR A C 1
ATOM 617 O O . THR A 1 75 ? -0.663 -21.199 -26.764 1.00 61.78 75 THR A O 1
ATOM 620 N N . ALA A 1 76 ? 0.919 -22.781 -27.058 1.00 56.22 76 ALA A N 1
ATOM 621 C CA . ALA A 1 76 ? 0.767 -22.870 -28.499 1.00 56.22 76 ALA A CA 1
ATOM 622 C C . ALA A 1 76 ? -0.660 -23.358 -28.775 1.00 56.22 76 ALA A C 1
ATOM 624 O O . ALA A 1 76 ? -1.053 -24.404 -28.251 1.00 56.22 76 ALA A O 1
ATOM 625 N N . ALA A 1 77 ? -1.426 -22.535 -29.490 1.00 52.66 77 ALA A N 1
ATOM 626 C CA . ALA A 1 77 ? -2.711 -22.910 -30.062 1.00 52.66 77 ALA A CA 1
ATOM 627 C C . ALA A 1 77 ? -2.483 -23.768 -31.310 1.00 52.66 77 ALA A C 1
ATOM 629 O O . ALA A 1 77 ? -1.481 -23.501 -32.016 1.00 52.66 77 ALA A O 1
#